Protein AF-U2DQP7-F1 (afdb_monomer_lite)

Foldseek 3Di:
DDPPPPPDPPFPKDKDKDAAAPPAQKDKAADDDDPQFQKKFKWKDFPPGDTDGPDIGSDRMDIGGRRVDHGTMMMMIITGDHDPDPDDDDD

Organism: NCBI:txid1033810

Secondary structure (DSSP, 8-state):
------------EEEEEEEPPTT--EEEEE-PPPTT-SEEEEEEEETTS--EEEEEESSSEEEEE--S-TT-EEEEEEEEE----------

Sequence (91 aa):
MFIFSPSLIYIEQLFIILTAIEGRKHIDLSWNSVNNATSYNIYQKTSTGTYQLIDTTSLTSLTVRHLKKSNETYYYTVTAVNQVFHRMKFL

Structure (mmCIF, N/CA/C/O backbone):
data_AF-U2DQP7-F1
#
_entry.id   AF-U2DQP7-F1
#
loop_
_atom_site.group_PDB
_atom_site.id
_atom_site.type_symbol
_atom_site.label_atom_id
_atom_site.label_alt_id
_atom_site.label_comp_id
_atom_site.label_asym_id
_atom_site.label_entity_id
_atom_site.label_seq_id
_atom_site.pdbx_PDB_ins_code
_atom_site.Cartn_x
_atom_site.Cartn_y
_atom_site.Cartn_z
_atom_site.occupancy
_atom_site.B_iso_or_equiv
_atom_site.auth_seq_id
_atom_site.auth_comp_id
_atom_site.auth_asym_id
_atom_site.auth_atom_id
_atom_site.pdbx_PDB_model_num
ATOM 1 N N . MET A 1 1 ? -17.764 -9.548 35.720 1.00 44.91 1 MET A N 1
ATOM 2 C CA . MET A 1 1 ? -16.317 -9.592 35.426 1.00 44.91 1 MET A CA 1
ATOM 3 C C . MET A 1 1 ? -16.138 -9.176 33.976 1.00 44.91 1 MET A C 1
ATOM 5 O O . MET A 1 1 ? -16.348 -9.988 33.088 1.00 44.91 1 MET A O 1
ATOM 9 N N . PHE A 1 2 ? -15.897 -7.886 33.729 1.00 35.03 2 PHE A N 1
ATOM 10 C CA . PHE A 1 2 ? -15.644 -7.391 32.376 1.00 35.03 2 PHE A CA 1
ATOM 11 C C . PHE A 1 2 ? -14.191 -7.697 32.041 1.00 35.03 2 PHE A C 1
ATOM 13 O O . PHE A 1 2 ? -13.273 -7.105 32.604 1.00 35.03 2 PHE A O 1
ATOM 20 N N . ILE A 1 3 ? -13.991 -8.679 31.173 1.00 39.59 3 ILE A N 1
ATOM 21 C CA . ILE A 1 3 ? -12.696 -8.948 30.562 1.00 39.59 3 ILE A CA 1
ATOM 22 C C . ILE A 1 3 ? -12.458 -7.816 29.565 1.00 39.59 3 ILE A C 1
ATOM 24 O O . ILE A 1 3 ? -12.948 -7.839 28.440 1.00 39.59 3 ILE A O 1
ATOM 28 N N . PHE A 1 4 ? -11.749 -6.781 30.006 1.00 40.56 4 PHE A N 1
ATOM 29 C CA . PHE A 1 4 ? -11.033 -5.920 29.081 1.00 40.56 4 PHE A CA 1
ATOM 30 C C . PHE A 1 4 ? -9.982 -6.806 28.414 1.00 40.56 4 PHE A C 1
ATOM 32 O O . PHE A 1 4 ? -8.980 -7.146 29.037 1.00 40.56 4 PHE A O 1
ATOM 39 N N . SER A 1 5 ? -10.210 -7.218 27.168 1.00 35.91 5 SER A N 1
ATOM 40 C CA . SER A 1 5 ? -9.086 -7.588 26.317 1.00 35.91 5 SER A CA 1
ATOM 41 C C . SER A 1 5 ? -8.381 -6.279 25.970 1.00 35.91 5 SER A C 1
ATOM 43 O O . SER A 1 5 ? -8.983 -5.461 25.271 1.00 35.91 5 SER A O 1
ATOM 45 N N . PRO A 1 6 ? -7.160 -6.014 26.469 1.00 40.00 6 PRO A N 1
ATOM 46 C CA . PRO A 1 6 ? -6.373 -4.915 25.937 1.00 40.00 6 PRO A CA 1
ATOM 47 C C . PRO A 1 6 ? -6.263 -5.146 24.430 1.00 40.00 6 PRO A C 1
ATOM 49 O O . PRO A 1 6 ? -5.859 -6.227 23.998 1.00 40.00 6 PRO A O 1
ATOM 52 N N . SER A 1 7 ? -6.692 -4.171 23.629 1.00 46.00 7 SER A N 1
ATOM 53 C CA . SER A 1 7 ? -6.480 -4.175 22.185 1.00 46.00 7 SER A CA 1
ATOM 54 C C . SER A 1 7 ? -4.975 -4.141 21.947 1.00 46.00 7 SER A C 1
ATOM 56 O O . SER A 1 7 ? -4.353 -3.081 21.920 1.00 46.00 7 SER A O 1
ATOM 58 N N . LEU A 1 8 ? -4.388 -5.332 21.854 1.00 36.50 8 LEU A N 1
ATOM 59 C CA . LEU A 1 8 ? -3.024 -5.544 21.417 1.00 36.50 8 LEU A CA 1
ATOM 60 C C . LEU A 1 8 ? -2.921 -4.866 20.048 1.00 36.50 8 LEU A C 1
ATOM 62 O O . LEU A 1 8 ? -3.674 -5.207 19.135 1.00 36.50 8 LEU A O 1
ATOM 66 N N . ILE A 1 9 ? -2.057 -3.858 19.921 1.00 45.06 9 ILE A N 1
ATOM 67 C CA . ILE A 1 9 ? -1.711 -3.264 18.628 1.00 45.06 9 ILE A CA 1
ATOM 68 C C . ILE A 1 9 ? -0.962 -4.355 17.864 1.00 45.06 9 ILE A C 1
ATOM 70 O O . ILE A 1 9 ? 0.257 -4.467 17.941 1.00 45.06 9 ILE A O 1
ATOM 74 N N . TYR A 1 10 ? -1.710 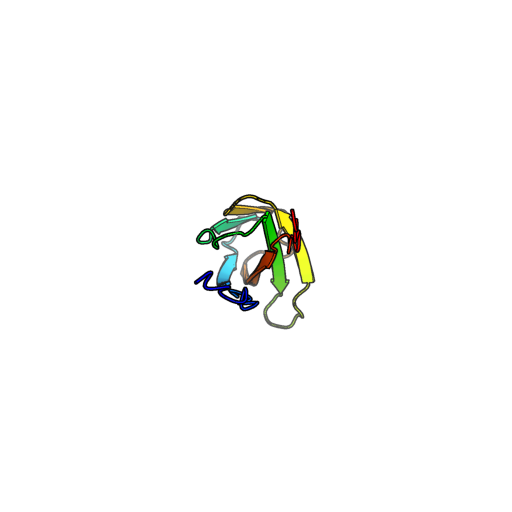-5.229 17.200 1.00 45.81 10 TYR A N 1
ATOM 75 C CA . TYR A 1 10 ? -1.159 -6.168 16.248 1.00 45.81 10 TYR A CA 1
ATOM 76 C C . TYR A 1 10 ? -1.162 -5.446 14.906 1.00 45.81 10 TYR A C 1
ATOM 78 O O . TYR A 1 10 ? -2.206 -5.264 14.278 1.00 45.81 10 TYR A O 1
ATOM 86 N N . ILE A 1 11 ? 0.002 -4.937 14.510 1.00 49.56 11 ILE A N 1
ATOM 87 C CA . ILE A 1 11 ? 0.195 -4.398 13.167 1.00 49.56 11 ILE A CA 1
ATOM 88 C C . ILE A 1 11 ? 0.305 -5.626 12.265 1.00 49.56 11 ILE A C 1
ATOM 90 O O . ILE A 1 11 ? 1.404 -6.115 12.023 1.00 49.56 11 ILE A O 1
ATOM 94 N N . GLU A 1 12 ? -0.833 -6.184 11.844 1.00 55.84 12 GLU A N 1
ATOM 95 C CA . GLU A 1 12 ? -0.845 -7.221 10.811 1.00 55.84 12 GLU A CA 1
ATOM 96 C C . GLU A 1 12 ? -0.192 -6.615 9.563 1.00 55.84 12 GLU A C 1
ATOM 98 O O . GLU A 1 12 ? -0.771 -5.762 8.883 1.00 55.84 12 GLU A O 1
ATOM 103 N N . GLN A 1 13 ? 1.066 -6.988 9.330 1.00 65.62 13 GLN A N 1
ATOM 104 C CA . GLN A 1 13 ? 1.856 -6.544 8.196 1.00 65.62 13 GLN A CA 1
ATOM 105 C C . GLN A 1 13 ? 1.799 -7.633 7.133 1.00 65.62 13 GLN A C 1
ATOM 107 O O . GLN A 1 13 ? 2.414 -8.689 7.270 1.00 65.62 13 GLN A O 1
ATOM 112 N N . LEU A 1 14 ? 1.069 -7.368 6.054 1.00 70.75 14 LEU A N 1
ATOM 113 C CA . LEU A 1 14 ? 0.995 -8.288 4.925 1.00 70.75 14 LEU A CA 1
ATOM 114 C C . LEU A 1 14 ? 2.039 -7.895 3.880 1.00 70.75 14 LEU A C 1
ATOM 116 O O . LEU A 1 14 ? 2.050 -6.761 3.395 1.00 70.75 14 LEU A O 1
ATOM 120 N N . PHE A 1 15 ? 2.909 -8.843 3.532 1.00 76.25 15 PHE A N 1
ATOM 121 C CA . PHE A 1 15 ? 3.895 -8.692 2.465 1.00 76.25 15 PHE A CA 1
ATOM 122 C C . PHE A 1 15 ? 3.367 -9.331 1.185 1.00 76.25 15 PHE A C 1
ATOM 124 O O . PHE A 1 15 ? 3.102 -10.531 1.145 1.00 76.25 15 PHE A O 1
ATOM 131 N N . ILE A 1 16 ? 3.242 -8.530 0.129 1.00 80.94 16 ILE A N 1
ATOM 132 C CA . ILE A 1 16 ? 2.823 -8.990 -1.196 1.00 80.94 16 ILE A CA 1
ATOM 133 C C . ILE A 1 16 ? 3.953 -8.671 -2.173 1.00 80.94 16 ILE A C 1
ATOM 135 O O . ILE A 1 16 ? 4.434 -7.538 -2.240 1.00 80.94 16 ILE A O 1
ATOM 139 N N . ILE A 1 17 ? 4.389 -9.674 -2.933 1.00 81.06 17 ILE A N 1
ATOM 140 C CA . ILE A 1 17 ? 5.471 -9.543 -3.911 1.00 81.06 17 ILE A CA 1
ATOM 141 C C . ILE A 1 17 ? 4.892 -9.863 -5.280 1.00 81.06 17 ILE A C 1
ATOM 143 O O . ILE A 1 17 ? 4.409 -10.970 -5.503 1.00 81.06 17 ILE A O 1
ATOM 147 N N . LEU A 1 18 ? 4.931 -8.888 -6.187 1.00 78.00 18 LEU A N 1
ATOM 148 C CA . LEU A 1 18 ? 4.430 -9.041 -7.548 1.00 78.00 18 LEU A CA 1
ATOM 149 C C . LEU A 1 18 ? 5.417 -8.420 -8.535 1.00 78.00 18 LEU A C 1
ATOM 151 O O . LEU A 1 18 ? 5.958 -7.334 -8.318 1.00 78.00 18 LEU A O 1
ATOM 155 N N . THR A 1 19 ? 5.628 -9.104 -9.653 1.00 77.94 19 THR A N 1
ATOM 156 C CA . THR A 1 19 ? 6.443 -8.598 -10.759 1.00 77.94 19 THR A CA 1
ATOM 157 C C . THR A 1 19 ? 5.534 -7.974 -11.808 1.00 77.94 19 THR A C 1
ATOM 159 O O . THR A 1 19 ? 4.521 -8.562 -12.191 1.00 77.94 19 THR A O 1
ATOM 162 N N . ALA A 1 20 ? 5.880 -6.771 -12.271 1.00 77.81 20 ALA A N 1
ATOM 163 C CA . ALA A 1 20 ? 5.139 -6.126 -13.345 1.00 77.81 20 ALA A CA 1
ATOM 164 C C . ALA A 1 20 ? 5.290 -6.932 -14.643 1.00 77.81 20 ALA A C 1
ATOM 166 O O . ALA A 1 20 ? 6.408 -7.181 -15.093 1.00 77.81 20 ALA A O 1
ATOM 167 N N . ILE A 1 21 ? 4.164 -7.309 -15.250 1.00 79.00 21 ILE A N 1
ATOM 168 C CA . ILE A 1 21 ? 4.137 -8.000 -16.544 1.00 79.00 21 ILE A CA 1
ATOM 169 C C . ILE A 1 21 ? 4.497 -7.002 -17.649 1.00 79.00 21 ILE A C 1
ATOM 171 O O . ILE A 1 21 ? 4.032 -5.858 -17.639 1.00 79.00 21 ILE A O 1
ATOM 175 N N . GLU A 1 22 ? 5.292 -7.436 -18.624 1.00 78.06 22 GLU A N 1
ATOM 176 C CA . GLU A 1 22 ? 5.648 -6.625 -19.787 1.00 78.06 22 GLU A CA 1
ATOM 177 C C . GLU A 1 22 ? 4.402 -6.050 -20.484 1.00 78.06 22 GLU A C 1
ATOM 179 O O . GLU A 1 22 ? 3.378 -6.717 -20.641 1.00 78.06 22 GLU A O 1
ATOM 184 N N . GLY A 1 23 ? 4.449 -4.766 -20.847 1.00 77.06 23 GLY A N 1
ATOM 185 C CA . GLY A 1 23 ? 3.318 -4.064 -21.464 1.00 77.06 23 GLY A CA 1
ATOM 186 C C . GLY A 1 23 ? 2.165 -3.707 -20.513 1.00 77.06 23 GLY A C 1
ATOM 187 O O . GLY A 1 23 ? 1.362 -2.833 -20.845 1.00 77.06 23 GLY A O 1
ATOM 188 N N . ARG A 1 24 ? 2.092 -4.281 -19.302 1.00 81.44 24 ARG A N 1
ATOM 189 C CA . ARG A 1 24 ? 1.129 -3.867 -18.269 1.00 81.44 24 ARG A CA 1
ATOM 190 C C . ARG A 1 24 ? 1.750 -2.821 -17.348 1.00 81.44 24 ARG A C 1
ATOM 192 O O . ARG A 1 24 ? 2.765 -3.045 -16.700 1.00 81.44 24 ARG A O 1
ATOM 199 N N . LYS A 1 25 ? 1.098 -1.660 -17.256 1.00 85.62 25 LYS A N 1
ATOM 200 C CA . LYS A 1 25 ? 1.485 -0.561 -16.349 1.00 85.62 25 LYS A CA 1
ATOM 201 C C . LYS A 1 25 ? 0.615 -0.490 -15.092 1.00 85.62 25 LYS A C 1
ATOM 203 O O . LYS A 1 25 ? 0.416 0.597 -14.549 1.00 85.62 25 LYS A O 1
ATOM 208 N N . HIS A 1 26 ? 0.069 -1.628 -14.666 1.00 89.19 26 HIS A N 1
ATOM 209 C CA . HIS A 1 26 ? -0.672 -1.739 -13.416 1.00 89.19 26 HIS A CA 1
ATOM 210 C C . HIS A 1 26 ? -0.394 -3.062 -12.699 1.00 89.19 26 HIS A C 1
ATOM 212 O O . HIS A 1 26 ? -0.008 -4.042 -13.336 1.00 89.19 26 HIS A O 1
ATOM 218 N N . ILE A 1 27 ? -0.601 -3.059 -11.385 1.00 90.62 27 ILE A N 1
ATOM 219 C CA . ILE A 1 27 ? -0.598 -4.231 -10.508 1.00 90.62 27 ILE A CA 1
ATOM 220 C C . ILE A 1 27 ? -1.883 -4.191 -9.680 1.00 90.62 27 ILE A C 1
ATOM 222 O O . ILE A 1 27 ? -2.182 -3.167 -9.066 1.00 90.62 27 ILE A O 1
ATOM 226 N N . ASP A 1 28 ? -2.614 -5.301 -9.658 1.00 91.94 28 ASP A N 1
ATOM 227 C CA . ASP A 1 28 ? -3.776 -5.476 -8.792 1.00 91.94 28 ASP A CA 1
ATOM 228 C C . ASP A 1 28 ? -3.342 -6.129 -7.479 1.00 91.94 28 ASP A C 1
ATOM 230 O O . ASP A 1 28 ? -2.719 -7.191 -7.465 1.00 91.94 28 ASP A O 1
ATOM 234 N N . LEU A 1 29 ? -3.654 -5.462 -6.373 1.00 92.00 29 LEU A N 1
ATOM 235 C CA . LEU A 1 29 ? -3.396 -5.920 -5.018 1.00 92.00 29 LEU A CA 1
ATOM 236 C C . LEU A 1 29 ? -4.707 -6.351 -4.374 1.00 92.00 29 LEU A C 1
ATOM 238 O O . LEU A 1 29 ? -5.723 -5.668 -4.495 1.00 92.00 29 LEU A O 1
ATOM 242 N N . SER A 1 30 ? -4.655 -7.447 -3.628 1.00 89.94 30 SER A N 1
ATOM 243 C CA . SER A 1 30 ? -5.741 -7.910 -2.770 1.00 89.94 30 SER A CA 1
ATOM 244 C C . SER A 1 30 ? -5.163 -8.473 -1.482 1.00 89.94 30 SER A C 1
ATOM 246 O O . SER A 1 30 ? -4.146 -9.168 -1.518 1.00 89.94 30 SER A O 1
ATOM 248 N N . TRP A 1 31 ? -5.815 -8.206 -0.358 1.00 89.56 31 TRP A N 1
ATOM 249 C CA . TRP A 1 31 ? -5.408 -8.711 0.949 1.00 89.56 31 TRP A CA 1
ATOM 250 C C . TRP A 1 31 ? -6.616 -9.109 1.794 1.00 89.56 31 TRP A C 1
ATOM 252 O O . TRP A 1 31 ? -7.751 -8.729 1.513 1.00 89.56 31 TRP A O 1
ATOM 262 N N . ASN A 1 32 ? -6.375 -9.896 2.841 1.00 85.56 32 ASN A N 1
ATOM 263 C CA . ASN A 1 32 ? -7.427 -10.275 3.777 1.00 85.56 32 ASN A CA 1
ATOM 264 C C . ASN A 1 32 ? -7.821 -9.078 4.647 1.00 85.56 32 ASN A C 1
ATOM 266 O O . ASN A 1 32 ? -6.966 -8.291 5.058 1.00 85.56 32 ASN A O 1
ATOM 270 N N . SER A 1 33 ? -9.112 -8.959 4.961 1.00 84.50 33 SER A N 1
ATOM 271 C CA . SER A 1 33 ? -9.582 -7.954 5.911 1.00 84.50 33 SER A CA 1
ATOM 272 C C . SER A 1 33 ? -9.006 -8.213 7.302 1.00 84.50 33 SER A C 1
ATOM 274 O O . SER A 1 33 ? -9.069 -9.340 7.794 1.00 84.50 33 SER A O 1
ATOM 276 N N . VAL A 1 34 ? -8.523 -7.166 7.963 1.00 84.06 34 VAL A N 1
ATOM 277 C CA . VAL A 1 34 ? -8.077 -7.206 9.358 1.00 84.06 34 VAL A CA 1
ATOM 278 C C . VAL A 1 34 ? -9.218 -6.738 10.259 1.00 84.06 34 VAL A C 1
ATOM 280 O O . VAL A 1 34 ? -9.889 -5.744 9.974 1.00 84.06 34 VAL A O 1
ATOM 283 N N . ASN A 1 35 ? -9.459 -7.461 11.354 1.00 79.69 35 ASN A N 1
ATOM 284 C CA . ASN A 1 35 ? -10.535 -7.132 12.284 1.00 79.69 35 ASN A CA 1
ATOM 285 C C . ASN A 1 35 ? -10.346 -5.725 12.877 1.00 79.69 35 ASN A C 1
ATOM 287 O O . ASN A 1 35 ? -9.243 -5.361 13.281 1.00 79.69 35 ASN A O 1
ATOM 291 N N . ASN A 1 36 ? -11.431 -4.953 12.962 1.00 81.31 36 ASN A N 1
ATOM 292 C CA . ASN A 1 36 ? -11.439 -3.558 13.425 1.00 81.31 36 ASN A CA 1
ATOM 293 C C . ASN A 1 36 ? -10.594 -2.571 12.592 1.00 81.31 36 ASN A C 1
ATOM 295 O O . ASN A 1 36 ? -10.392 -1.435 13.030 1.00 81.31 36 ASN A O 1
ATOM 299 N N . ALA A 1 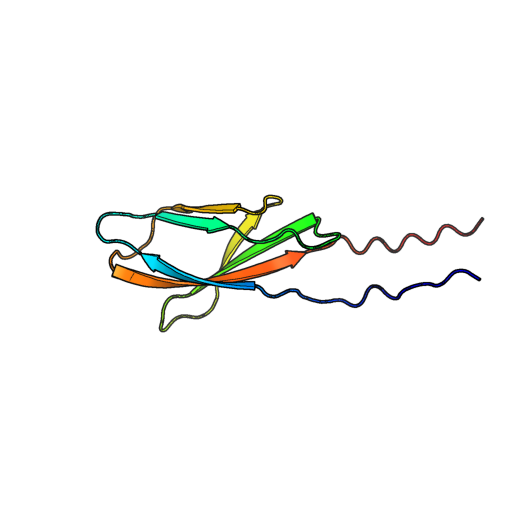37 ? -10.096 -2.961 11.414 1.00 84.38 37 ALA A N 1
ATOM 300 C CA . ALA A 1 37 ? -9.429 -2.028 10.516 1.00 84.38 37 ALA A CA 1
ATOM 301 C C . ALA A 1 37 ? -10.445 -1.032 9.943 1.00 84.38 37 ALA A C 1
ATOM 303 O O . ALA A 1 37 ? -11.464 -1.414 9.370 1.00 84.38 37 ALA A O 1
ATOM 304 N N . THR A 1 38 ? -10.154 0.253 10.092 1.00 88.88 38 THR A N 1
ATOM 305 C CA . THR A 1 38 ? -10.916 1.357 9.500 1.00 88.88 38 THR A CA 1
ATOM 306 C C . THR A 1 38 ? -10.324 1.797 8.166 1.00 88.88 38 THR A C 1
ATOM 308 O O . THR A 1 38 ? -11.032 2.345 7.325 1.00 88.88 38 THR A O 1
ATOM 311 N N . SER A 1 39 ? -9.031 1.547 7.957 1.00 90.25 39 SER A N 1
ATOM 312 C CA . SER A 1 39 ? -8.350 1.741 6.679 1.00 90.25 39 SER A CA 1
ATOM 313 C C . SER A 1 39 ? -7.083 0.889 6.586 1.00 90.25 39 SER A C 1
ATOM 315 O O . SER A 1 39 ? -6.677 0.236 7.548 1.00 90.25 39 SER A O 1
ATOM 317 N N . TYR A 1 40 ? -6.465 0.898 5.412 1.00 89.50 40 TYR A N 1
ATOM 318 C CA . TYR A 1 40 ? -5.207 0.244 5.100 1.00 89.50 40 TYR A CA 1
ATOM 319 C C . TYR A 1 40 ? -4.268 1.250 4.446 1.00 89.50 40 TYR A C 1
ATOM 321 O O . TYR A 1 40 ? -4.676 1.962 3.530 1.00 89.50 40 TYR A O 1
ATOM 329 N N . ASN A 1 41 ? -3.014 1.278 4.886 1.00 91.75 41 ASN A N 1
ATOM 330 C CA . ASN A 1 41 ? -1.935 2.011 4.236 1.00 91.75 41 ASN A CA 1
ATOM 331 C C . ASN A 1 41 ? -1.147 1.052 3.345 1.00 91.75 41 ASN A C 1
ATOM 333 O O . ASN A 1 41 ? -0.720 -0.008 3.805 1.00 91.75 41 ASN A O 1
ATOM 337 N N . ILE A 1 42 ? -0.937 1.430 2.087 1.00 94.19 42 ILE A N 1
ATOM 338 C CA . ILE A 1 42 ? -0.220 0.626 1.102 1.00 94.19 42 ILE A CA 1
ATOM 339 C C . ILE A 1 42 ? 1.120 1.294 0.837 1.00 94.19 42 ILE A C 1
ATOM 341 O O . ILE A 1 42 ? 1.194 2.418 0.340 1.00 94.19 42 ILE A O 1
ATOM 345 N N . TYR A 1 43 ? 2.189 0.571 1.137 1.00 91.81 43 TYR A N 1
ATOM 346 C CA . TYR A 1 43 ? 3.555 0.988 0.883 1.00 91.81 43 TYR A CA 1
ATOM 347 C C . TYR A 1 43 ? 4.133 0.204 -0.283 1.00 91.81 43 TYR A C 1
ATOM 349 O O . TYR A 1 43 ? 3.940 -1.006 -0.369 1.00 91.81 43 TYR A O 1
ATOM 357 N N . GLN A 1 44 ? 4.896 0.873 -1.141 1.00 93.38 44 GLN A N 1
ATOM 358 C CA . GLN A 1 44 ? 5.605 0.260 -2.259 1.00 93.38 44 GLN A CA 1
ATOM 359 C C . GLN A 1 44 ? 7.102 0.543 -2.156 1.00 93.38 44 GLN A C 1
ATOM 361 O O . GLN A 1 44 ? 7.510 1.645 -1.789 1.00 93.38 44 GLN A O 1
ATOM 366 N N . LYS A 1 45 ? 7.922 -0.428 -2.553 1.00 92.00 45 LYS A N 1
ATOM 367 C CA . LYS A 1 45 ? 9.316 -0.201 -2.944 1.00 92.00 45 LYS A CA 1
ATOM 368 C C . LYS A 1 45 ? 9.670 -0.993 -4.200 1.00 92.00 45 LYS A C 1
ATOM 370 O O . LYS A 1 45 ? 9.004 -1.970 -4.541 1.00 92.00 45 LYS A O 1
ATOM 375 N N . THR A 1 46 ? 10.748 -0.594 -4.861 1.00 89.94 46 THR A N 1
ATOM 376 C CA . THR A 1 46 ? 11.454 -1.419 -5.855 1.00 89.94 46 THR A CA 1
ATOM 377 C C . THR A 1 46 ? 12.540 -2.254 -5.170 1.00 89.94 46 THR A C 1
ATOM 379 O O . THR A 1 46 ? 12.749 -2.133 -3.959 1.00 89.94 46 THR A O 1
ATOM 382 N N . SER A 1 47 ? 13.264 -3.086 -5.926 1.00 85.62 47 SER A N 1
ATOM 383 C CA . SER A 1 47 ? 14.302 -3.966 -5.365 1.00 85.62 47 SER A CA 1
ATOM 384 C C . SER A 1 47 ? 15.367 -3.228 -4.544 1.00 85.62 47 SER A C 1
ATOM 386 O O . SER A 1 47 ? 15.839 -3.760 -3.543 1.00 85.62 47 SER A O 1
ATOM 388 N N . THR A 1 48 ? 15.735 -2.012 -4.947 1.00 85.00 48 THR A N 1
ATOM 389 C CA . THR A 1 48 ? 16.802 -1.209 -4.324 1.00 85.00 48 THR A CA 1
ATOM 390 C C . THR A 1 48 ? 16.281 0.002 -3.544 1.00 85.00 48 THR A C 1
ATOM 392 O O . THR A 1 48 ? 17.073 0.770 -3.005 1.00 85.00 48 THR A O 1
ATOM 395 N N . GLY A 1 49 ? 14.959 0.196 -3.488 1.00 86.62 49 GLY A N 1
ATOM 396 C CA . GLY A 1 49 ? 14.329 1.362 -2.867 1.00 86.62 49 GLY A CA 1
ATOM 397 C C . GLY A 1 49 ? 13.911 1.160 -1.408 1.00 86.62 49 GLY A C 1
ATOM 398 O O . GLY A 1 49 ? 13.974 0.062 -0.854 1.00 86.62 49 GLY A O 1
ATOM 399 N N . THR A 1 50 ? 13.414 2.236 -0.799 1.00 90.50 50 THR A N 1
ATOM 400 C CA . THR A 1 50 ? 12.730 2.218 0.502 1.00 90.50 50 THR A CA 1
ATOM 401 C C . THR A 1 50 ? 11.216 2.187 0.315 1.00 90.50 50 THR A C 1
ATOM 403 O O . THR A 1 50 ? 10.706 2.592 -0.730 1.00 90.50 50 THR A O 1
ATOM 406 N N . TYR A 1 51 ? 10.492 1.696 1.323 1.00 90.38 51 TYR A N 1
ATOM 407 C CA . TYR A 1 51 ? 9.031 1.719 1.314 1.00 90.38 51 TYR A CA 1
ATOM 408 C C . TYR A 1 51 ? 8.514 3.156 1.379 1.00 90.38 51 TYR A C 1
ATOM 410 O O . TYR A 1 51 ? 8.877 3.912 2.277 1.00 90.38 51 TYR A O 1
ATOM 418 N N . GLN A 1 52 ? 7.652 3.507 0.431 1.00 93.50 52 GLN A N 1
ATOM 419 C CA . GLN A 1 52 ? 6.951 4.786 0.366 1.00 93.50 52 GLN A CA 1
ATOM 420 C C . GLN A 1 52 ? 5.451 4.528 0.413 1.00 93.50 52 GLN A C 1
ATOM 422 O O . GLN A 1 52 ? 4.980 3.601 -0.246 1.00 93.50 52 GLN A O 1
ATOM 427 N N . LEU A 1 53 ? 4.709 5.333 1.177 1.00 93.12 53 LEU A N 1
ATOM 428 C CA . LEU A 1 53 ? 3.248 5.290 1.168 1.00 93.12 53 LEU A CA 1
ATOM 429 C C . LEU A 1 53 ? 2.765 5.727 -0.218 1.00 93.12 53 LEU A C 1
ATOM 431 O O . LEU A 1 53 ? 3.082 6.833 -0.652 1.00 93.12 53 LEU A O 1
ATOM 435 N N . ILE A 1 54 ? 2.034 4.856 -0.909 1.00 95.44 54 ILE A N 1
ATOM 436 C CA . ILE A 1 54 ? 1.486 5.151 -2.238 1.00 95.44 54 ILE A CA 1
ATOM 437 C C . ILE A 1 54 ? -0.020 5.386 -2.213 1.00 95.44 54 ILE A C 1
ATOM 439 O O . ILE A 1 54 ? -0.520 6.074 -3.098 1.00 95.44 54 ILE A O 1
ATOM 443 N N . ASP A 1 55 ? -0.730 4.825 -1.229 1.00 95.88 55 ASP A N 1
ATOM 444 C CA . ASP A 1 55 ? -2.177 4.985 -1.099 1.00 95.88 55 ASP A CA 1
ATOM 445 C C . ASP A 1 55 ? -2.676 4.624 0.312 1.00 95.88 55 ASP A C 1
ATOM 447 O O . ASP A 1 55 ? -2.022 3.874 1.047 1.00 95.88 55 ASP A O 1
ATOM 451 N N . THR A 1 56 ? -3.869 5.113 0.645 1.00 94.19 56 THR A N 1
ATOM 452 C CA . THR A 1 56 ? -4.651 4.735 1.822 1.00 94.19 56 THR A CA 1
ATOM 453 C C . THR A 1 56 ? -6.096 4.473 1.395 1.00 94.19 56 THR A C 1
ATOM 455 O O . THR A 1 56 ? -6.755 5.345 0.837 1.00 94.19 56 THR A O 1
ATOM 458 N N . THR A 1 57 ? -6.631 3.293 1.706 1.00 95.31 57 THR A N 1
ATOM 459 C CA . THR A 1 57 ? -8.002 2.907 1.320 1.00 95.31 57 THR A CA 1
ATOM 460 C C . THR A 1 57 ? -8.715 2.150 2.435 1.00 95.31 57 THR A C 1
ATOM 462 O O . THR A 1 57 ? -8.077 1.527 3.278 1.00 95.31 57 THR A O 1
ATOM 465 N N . SER A 1 58 ? -10.047 2.192 2.464 1.00 93.94 58 SER A N 1
ATOM 466 C CA . SER A 1 58 ? -10.869 1.335 3.333 1.00 93.94 58 SER A CA 1
ATOM 467 C C . SER A 1 58 ? -11.181 -0.028 2.706 1.00 93.94 58 SER A C 1
ATOM 469 O O . SER A 1 58 ? -11.695 -0.917 3.385 1.00 93.94 58 SER A O 1
ATOM 471 N N . LEU A 1 59 ? -10.875 -0.205 1.418 1.00 95.62 59 LEU A N 1
ATOM 472 C CA . LEU A 1 59 ? -11.078 -1.455 0.694 1.00 95.62 59 LEU A CA 1
ATOM 473 C C . LEU A 1 59 ? -9.954 -2.456 0.981 1.00 95.62 59 LEU A C 1
ATOM 475 O O . LEU A 1 59 ? -8.874 -2.098 1.440 1.00 95.62 59 LEU A O 1
ATOM 479 N N . THR A 1 60 ? -10.196 -3.721 0.651 1.00 92.75 60 THR A N 1
ATOM 480 C CA . THR A 1 60 ? -9.209 -4.812 0.735 1.00 92.75 60 THR A CA 1
ATOM 481 C C . THR A 1 60 ? -8.531 -5.114 -0.603 1.00 92.75 60 THR A C 1
ATOM 483 O O . THR A 1 60 ? -7.946 -6.180 -0.802 1.00 92.75 60 THR A O 1
ATOM 486 N N . SER A 1 61 ? -8.641 -4.187 -1.555 1.00 93.00 61 SER A N 1
ATOM 487 C CA . SER A 1 61 ? -8.013 -4.283 -2.868 1.00 93.00 61 SER A CA 1
ATOM 488 C C . SER A 1 61 ? -7.657 -2.907 -3.417 1.00 93.00 61 SER A C 1
ATOM 490 O O . SER A 1 61 ? -8.280 -1.902 -3.063 1.00 93.00 61 SER A O 1
ATOM 492 N N . LEU A 1 62 ? -6.638 -2.869 -4.275 1.00 95.06 62 LEU A N 1
ATOM 493 C CA . LEU A 1 62 ? -6.166 -1.655 -4.933 1.00 95.06 62 LEU A CA 1
ATOM 494 C C . LEU A 1 62 ? -5.504 -1.981 -6.274 1.00 95.06 62 LEU A C 1
ATOM 496 O O . LEU A 1 62 ? -4.598 -2.809 -6.334 1.00 95.06 62 LEU A O 1
ATOM 500 N N . THR A 1 63 ? -5.882 -1.266 -7.334 1.00 94.94 63 THR A N 1
ATOM 501 C CA . THR A 1 63 ? -5.153 -1.289 -8.610 1.00 94.94 63 THR A CA 1
ATOM 502 C C . THR A 1 63 ? -4.126 -0.162 -8.634 1.00 94.94 63 THR A C 1
ATOM 504 O O . THR A 1 63 ? -4.463 1.003 -8.853 1.00 94.94 63 THR A O 1
ATOM 507 N N . VAL A 1 64 ? -2.851 -0.507 -8.471 1.00 92.12 64 VAL A N 1
ATOM 508 C CA . VAL A 1 64 ? -1.738 0.437 -8.599 1.00 92.12 64 VAL A CA 1
ATOM 509 C C . VAL A 1 64 ? -1.486 0.682 -10.080 1.00 92.12 64 VAL A C 1
ATOM 511 O O . VAL A 1 64 ? -1.027 -0.212 -10.787 1.00 92.12 64 VAL A O 1
ATOM 514 N N . ARG A 1 65 ? -1.797 1.885 -10.567 1.00 90.00 65 ARG A N 1
ATOM 515 C CA . ARG A 1 65 ? -1.593 2.294 -11.967 1.00 90.00 65 ARG A CA 1
ATOM 516 C C . ARG A 1 65 ? -0.287 3.065 -12.143 1.00 90.00 65 ARG A C 1
ATOM 518 O O . ARG A 1 65 ? 0.360 3.455 -11.178 1.00 90.00 65 ARG A O 1
ATOM 525 N N . HIS A 1 66 ? 0.073 3.316 -13.400 1.00 85.31 66 HIS A N 1
ATOM 526 C CA . HIS A 1 66 ? 1.215 4.151 -13.783 1.00 85.31 66 HIS A CA 1
ATOM 527 C C . HIS A 1 66 ? 2.558 3.649 -13.231 1.00 85.31 66 HIS A C 1
ATOM 529 O O . HIS A 1 66 ? 3.399 4.437 -12.798 1.00 85.31 66 HIS A O 1
ATOM 535 N N . LEU A 1 67 ? 2.779 2.330 -13.282 1.00 85.44 67 LEU A N 1
ATOM 536 C CA . LEU A 1 67 ? 4.071 1.748 -12.914 1.00 85.44 67 LEU A CA 1
ATOM 537 C C . LEU A 1 67 ? 5.199 2.398 -13.723 1.00 85.44 67 LEU A C 1
ATOM 539 O O . LEU A 1 67 ? 5.128 2.500 -14.951 1.00 85.44 67 LEU A O 1
ATOM 543 N N . LYS A 1 68 ? 6.241 2.847 -13.014 1.00 80.62 68 LYS A N 1
ATOM 544 C CA . LYS A 1 68 ? 7.355 3.609 -13.599 1.00 80.62 68 LYS A CA 1
ATOM 545 C C . LYS A 1 68 ? 8.166 2.785 -14.601 1.00 80.62 68 LYS A C 1
ATOM 547 O O . LYS A 1 68 ? 8.699 3.352 -15.549 1.00 80.62 68 LYS A O 1
ATOM 552 N N . LYS A 1 69 ? 8.274 1.471 -14.388 1.00 78.75 69 LYS A N 1
ATOM 553 C CA . LYS A 1 69 ? 9.030 0.549 -15.239 1.00 78.75 69 LYS A CA 1
ATOM 554 C C . LYS A 1 69 ? 8.247 -0.746 -15.439 1.00 78.75 69 LYS A C 1
ATOM 556 O O . LYS A 1 69 ? 7.700 -1.295 -14.486 1.00 78.75 69 LYS A O 1
ATOM 561 N N . SER A 1 70 ? 8.214 -1.226 -16.677 1.0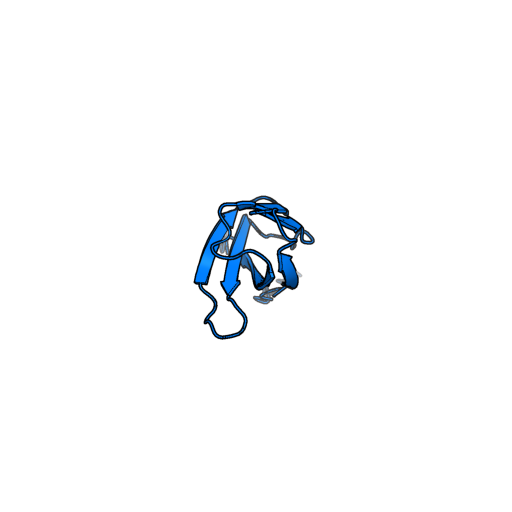0 74.44 70 SER A N 1
ATOM 562 C CA . SER A 1 70 ? 7.816 -2.603 -16.985 1.00 74.44 70 SER A CA 1
ATOM 563 C C . SER A 1 70 ? 8.986 -3.545 -16.672 1.00 74.44 70 SER A C 1
ATOM 565 O O . SER A 1 70 ? 10.136 -3.113 -16.741 1.00 74.44 70 SER A O 1
ATOM 567 N N . ASN A 1 71 ? 8.701 -4.801 -16.317 1.00 77.56 71 ASN A N 1
ATOM 568 C CA . ASN A 1 71 ? 9.696 -5.820 -15.938 1.00 77.56 71 ASN A CA 1
ATOM 569 C C . ASN A 1 71 ? 10.514 -5.496 -14.668 1.00 77.56 71 ASN A C 1
ATOM 571 O O . ASN A 1 71 ? 11.610 -6.016 -14.477 1.00 77.56 71 ASN A O 1
ATOM 575 N N . GLU A 1 72 ? 9.974 -4.660 -13.778 1.00 85.00 72 GLU A N 1
ATOM 576 C CA . GLU A 1 72 ? 10.522 -4.410 -12.438 1.00 85.00 72 GLU A CA 1
ATOM 577 C C . GLU A 1 72 ? 9.709 -5.189 -11.390 1.00 85.00 72 GLU A C 1
ATOM 579 O O . GLU A 1 72 ? 8.477 -5.283 -11.475 1.00 85.00 72 GLU A O 1
ATOM 584 N N . THR A 1 73 ? 10.392 -5.731 -10.380 1.00 86.81 73 THR A N 1
ATOM 585 C CA . THR A 1 73 ? 9.733 -6.328 -9.212 1.00 86.81 73 THR A CA 1
ATOM 586 C C . THR A 1 73 ? 9.367 -5.240 -8.213 1.00 86.81 73 THR A C 1
ATOM 588 O O . THR A 1 73 ? 10.229 -4.508 -7.717 1.00 86.81 73 THR A O 1
ATOM 591 N N . TYR A 1 74 ? 8.079 -5.158 -7.892 1.00 89.25 74 TYR A N 1
ATOM 592 C CA . TYR A 1 74 ? 7.555 -4.242 -6.892 1.00 89.25 74 TYR A CA 1
ATOM 593 C C . TYR A 1 74 ? 7.189 -5.018 -5.628 1.00 89.25 74 TYR A C 1
ATOM 595 O O . TYR A 1 74 ? 6.564 -6.079 -5.671 1.00 89.25 74 TYR A O 1
ATOM 603 N N . TYR A 1 75 ? 7.579 -4.469 -4.486 1.00 89.31 75 TYR A N 1
ATOM 604 C CA . TYR A 1 75 ? 7.295 -5.035 -3.176 1.00 89.31 75 TYR A CA 1
ATOM 605 C C . TYR A 1 75 ? 6.272 -4.153 -2.495 1.00 89.31 75 TYR A C 1
ATOM 607 O O . TYR A 1 75 ? 6.468 -2.937 -2.413 1.00 89.31 75 TYR A O 1
ATOM 615 N N . TYR A 1 76 ? 5.218 -4.776 -1.986 1.00 90.00 76 TYR A N 1
ATOM 616 C CA . TYR A 1 76 ? 4.149 -4.084 -1.299 1.00 90.00 76 TYR A CA 1
ATOM 617 C C . TYR A 1 76 ? 4.063 -4.533 0.148 1.00 90.00 76 TYR A C 1
ATOM 619 O O . TYR A 1 76 ? 4.238 -5.705 0.484 1.00 90.00 76 TYR A O 1
ATOM 627 N N . THR A 1 77 ? 3.790 -3.569 1.010 1.00 89.06 77 THR A N 1
ATOM 628 C CA . THR A 1 77 ? 3.444 -3.800 2.403 1.00 89.06 77 THR A CA 1
ATOM 629 C C . THR A 1 77 ? 2.128 -3.106 2.677 1.00 89.06 77 THR A C 1
ATOM 631 O O . THR A 1 77 ? 1.991 -1.922 2.379 1.00 89.06 77 THR A O 1
ATOM 634 N N . VAL A 1 78 ? 1.179 -3.833 3.255 1.00 88.00 78 VAL A N 1
ATOM 635 C CA . VAL A 1 78 ? -0.102 -3.274 3.685 1.00 88.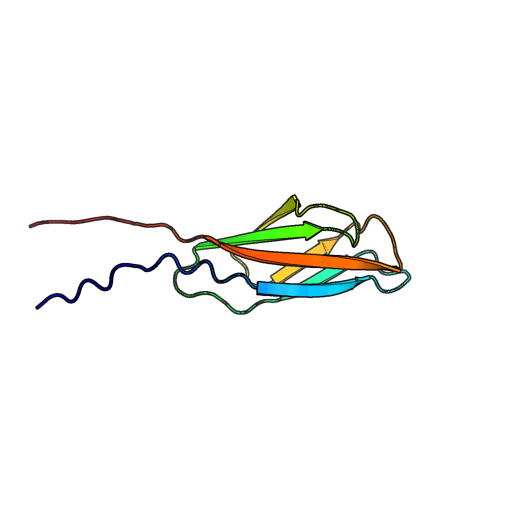00 78 VAL A CA 1
ATOM 636 C C . VAL A 1 78 ? -0.155 -3.287 5.205 1.00 88.00 78 VAL A C 1
ATOM 638 O O . VAL A 1 78 ? 0.106 -4.327 5.812 1.00 88.00 78 VAL A O 1
ATOM 641 N N . THR A 1 79 ? -0.481 -2.147 5.814 1.00 85.94 79 THR A N 1
ATOM 642 C CA . THR A 1 79 ? -0.716 -2.049 7.260 1.00 85.94 79 THR A CA 1
ATOM 643 C C . THR A 1 7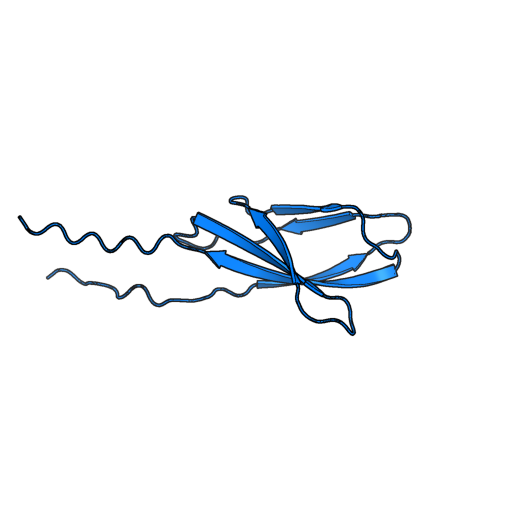9 ? -2.147 -1.620 7.537 1.00 85.94 79 THR A C 1
ATOM 645 O O . THR A 1 79 ? -2.656 -0.677 6.931 1.00 85.94 79 THR A O 1
ATOM 648 N N . ALA A 1 80 ? -2.812 -2.325 8.448 1.00 84.88 80 ALA A N 1
ATOM 649 C CA . ALA A 1 80 ? -4.137 -1.948 8.916 1.00 84.88 80 ALA A CA 1
ATOM 650 C C . ALA A 1 80 ? -4.053 -0.775 9.903 1.00 84.88 80 ALA A C 1
ATOM 652 O O . ALA A 1 80 ? -3.193 -0.739 10.784 1.00 84.88 80 ALA A O 1
ATOM 653 N N . VAL A 1 81 ? -4.981 0.165 9.775 1.00 85.19 81 VAL A N 1
ATOM 654 C CA . VAL A 1 81 ? -5.188 1.283 10.696 1.00 85.19 81 VAL A CA 1
ATOM 655 C C . VAL A 1 81 ? -6.536 1.077 11.364 1.00 85.19 81 VAL A C 1
ATOM 657 O O . VAL A 1 81 ? -7.532 0.856 10.677 1.00 85.19 81 VAL A O 1
ATOM 660 N N . ASN A 1 82 ? -6.585 1.161 12.690 1.00 80.81 82 ASN A N 1
ATOM 661 C CA . ASN A 1 82 ? -7.827 1.128 13.452 1.00 80.81 82 ASN A CA 1
ATOM 662 C C . ASN A 1 82 ? -8.071 2.475 14.143 1.00 80.81 82 ASN A C 1
ATOM 664 O O . ASN A 1 82 ? -7.145 3.194 14.522 1.00 80.81 82 ASN A O 1
ATOM 668 N N . GLN A 1 83 ? -9.341 2.832 14.324 1.00 67.69 83 GLN A N 1
ATOM 669 C CA . GLN A 1 83 ? -9.698 3.907 15.239 1.00 67.69 83 GLN A CA 1
ATOM 670 C C . GLN A 1 83 ? -9.627 3.350 16.659 1.00 67.69 83 GLN A C 1
ATOM 672 O O . GLN A 1 83 ? -10.514 2.613 17.090 1.00 67.69 83 GLN A O 1
ATOM 677 N N . VAL A 1 84 ? -8.584 3.706 17.407 1.00 58.88 84 VAL A N 1
ATOM 678 C CA . VAL A 1 84 ? -8.537 3.419 18.844 1.00 58.88 84 VAL A CA 1
ATOM 679 C C . VAL A 1 84 ? -9.566 4.313 19.544 1.00 58.88 84 VAL A C 1
ATOM 681 O O . VAL A 1 84 ? -9.273 5.430 19.968 1.00 58.88 84 VAL A O 1
ATOM 684 N N . PHE A 1 85 ? -10.811 3.848 19.640 1.00 49.81 85 PHE A N 1
ATOM 685 C CA . PHE A 1 85 ? -11.864 4.546 20.370 1.00 49.81 85 PHE A CA 1
ATOM 686 C C . PHE A 1 85 ? -11.820 4.151 21.848 1.00 49.81 85 PHE A C 1
ATOM 688 O O . PHE A 1 85 ? -12.565 3.285 22.304 1.00 49.81 85 PHE A O 1
ATOM 695 N N . HIS A 1 86 ? -10.970 4.813 22.633 1.00 58.31 86 HIS A N 1
ATOM 696 C CA . HIS A 1 86 ? -11.125 4.809 24.089 1.00 58.31 86 HIS A CA 1
ATOM 697 C C . HIS A 1 86 ? -12.317 5.702 24.464 1.00 58.31 86 HIS A C 1
ATOM 699 O O . HIS A 1 86 ? -12.145 6.865 24.821 1.00 58.31 86 HIS A O 1
ATOM 705 N N . ARG A 1 87 ? -13.550 5.181 24.408 1.00 53.56 87 ARG A N 1
ATOM 706 C CA . ARG A 1 87 ? -14.647 5.775 25.187 1.00 53.56 87 ARG A CA 1
ATOM 707 C C . ARG A 1 87 ? -15.010 4.891 26.352 1.00 53.56 87 ARG A C 1
ATOM 709 O O . ARG A 1 87 ? -15.839 3.996 26.255 1.00 53.56 87 ARG A O 1
ATOM 716 N N . MET A 1 88 ? -14.418 5.235 27.486 1.00 55.03 88 MET A N 1
ATOM 717 C CA . MET A 1 88 ? -15.017 4.941 28.774 1.00 55.03 88 MET A CA 1
ATOM 718 C C . MET A 1 88 ? -16.247 5.844 28.917 1.00 55.03 88 MET A C 1
ATOM 720 O O . MET A 1 88 ? -16.123 7.068 28.950 1.00 55.03 88 MET A O 1
ATOM 724 N N . LYS A 1 89 ? -17.441 5.253 28.959 1.00 52.06 89 LYS A N 1
ATOM 725 C CA . LYS A 1 89 ? -18.593 5.876 29.612 1.00 52.06 89 LYS A CA 1
ATOM 726 C C . LYS A 1 89 ? -18.735 5.188 30.962 1.00 52.06 89 LYS A C 1
ATOM 728 O O . LYS A 1 89 ? -19.091 4.016 31.005 1.00 52.06 89 LYS A O 1
ATOM 733 N N . PHE A 1 90 ? -18.416 5.908 32.029 1.00 55.22 90 PHE A N 1
ATOM 734 C CA . PHE A 1 90 ? -18.889 5.563 33.362 1.00 55.22 90 PHE A CA 1
ATOM 735 C C . PHE A 1 90 ? -20.281 6.194 33.503 1.00 55.22 90 PHE A C 1
ATOM 737 O O . PHE A 1 90 ? -20.430 7.390 33.240 1.00 55.22 90 PHE A O 1
ATOM 744 N N . LEU A 1 91 ? -21.288 5.371 33.799 1.00 64.12 91 LEU A N 1
ATOM 745 C CA . LEU A 1 91 ? -22.534 5.805 34.433 1.00 64.12 91 LEU A CA 1
ATOM 746 C C . LEU A 1 91 ? -22.359 5.648 35.942 1.00 64.12 91 LEU A C 1
ATOM 748 O O . LEU A 1 91 ? -21.684 4.665 36.328 1.00 64.12 91 LEU A O 1
#

InterPro domains:
  IPR003961 Fibronectin type III [cd00063] (26-83)
  IPR013783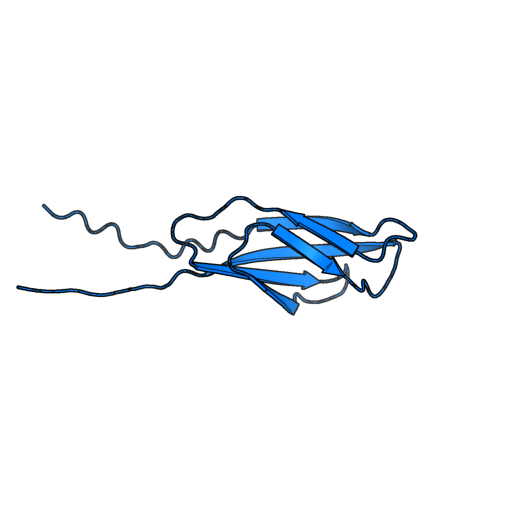 Immunoglobulin-like fold [G3DSA:2.60.40.10] (16-88)
  IPR036116 Fibronectin type III superfamily [SSF49265] (21-84)
  IPR054110 Endo-beta-N-acetylglucosaminidase D-like, D2 domain [PF21910] (27-87)

Radius of gyration: 17.11 Å; chains: 1; bounding box: 39×16×57 Å

pLDDT: mean 77.94, std 17.4, range [35.03, 95.88]